Protein AF-A0AA92W5B6-F1 (afdb_monomer_lite)

Radius of gyration: 21.56 Å; chains: 1; bounding box: 35×31×80 Å

Foldseek 3Di:
DVVVVVVVVVVVVVVVPPPPQDKDWDDDDDDDDDDDPPDPDDDDDPDPWDWTWIARPVQRKIFIAGPDFDQDKKFKAFPVRDGPFIDRGGRDMTHDPPPDDGDIDIDD

Secon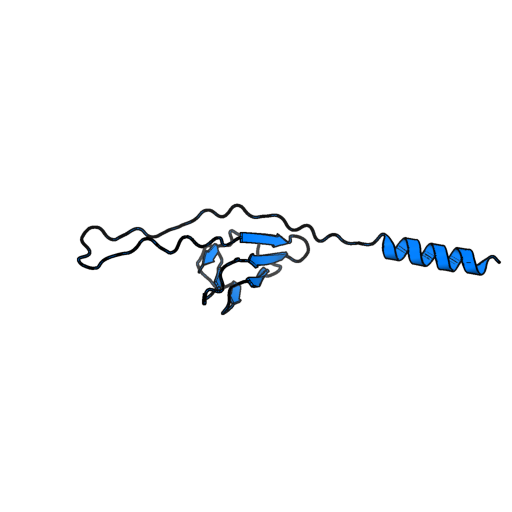dary structure (DSSP, 8-state):
-HHHHHHHHHHHHHHT------EEEP------PPPPTT-SS--PPPP----EEEEETTTTEEEEE-SS-----EEEEETT--EEEEESSSSEEEEPPTT--S-EEEE-

pLDDT: mean 77.62, std 14.35, range [52.31, 95.88]

Structure (mmCIF, N/CA/C/O backbone):
data_AF-A0AA92W5B6-F1
#
_entry.id   AF-A0AA92W5B6-F1
#
loop_
_atom_site.group_PDB
_atom_site.id
_atom_site.type_symbol
_atom_site.label_atom_id
_atom_site.label_alt_id
_atom_site.label_comp_id
_atom_site.label_asym_id
_atom_site.label_entity_id
_atom_site.label_seq_id
_atom_site.pdbx_PDB_ins_code
_atom_site.Cartn_x
_atom_site.Cartn_y
_atom_site.Cartn_z
_atom_site.occupancy
_atom_site.B_iso_or_equiv
_atom_site.auth_seq_id
_atom_site.auth_comp_id
_atom_site.auth_asym_id
_atom_site.auth_atom_id
_atom_site.pdbx_PDB_model_num
ATOM 1 N N . MET A 1 1 ? -8.851 12.970 52.141 1.00 56.16 1 MET A N 1
ATOM 2 C CA . MET A 1 1 ? -8.135 12.825 50.852 1.00 56.16 1 MET A CA 1
ATOM 3 C C . MET A 1 1 ? -9.025 12.214 49.756 1.00 56.16 1 MET A C 1
ATOM 5 O O . MET A 1 1 ? -8.635 11.263 49.102 1.00 56.16 1 MET A O 1
ATOM 9 N N . LYS A 1 2 ? -10.232 12.755 49.510 1.00 55.47 2 LYS A N 1
ATOM 10 C CA . LYS A 1 2 ? -11.188 12.164 48.540 1.00 55.47 2 LYS A CA 1
ATOM 11 C C . LYS A 1 2 ? -10.923 12.579 47.081 1.00 55.47 2 LYS A C 1
ATOM 13 O O . LYS A 1 2 ? -11.276 11.847 46.169 1.00 55.47 2 LYS A O 1
ATOM 18 N N . LYS A 1 3 ? -10.257 13.722 46.864 1.00 56.97 3 LYS A N 1
ATOM 19 C CA . LYS A 1 3 ? -9.928 14.260 45.529 1.00 56.97 3 LYS A CA 1
ATOM 20 C C . LYS A 1 3 ? -8.790 13.500 44.825 1.00 56.97 3 LYS A C 1
ATOM 22 O O . LYS A 1 3 ? -8.761 13.465 43.603 1.00 56.97 3 LYS A O 1
ATOM 27 N N . LEU A 1 4 ? -7.898 12.860 45.591 1.00 60.12 4 LEU A N 1
ATOM 28 C CA . LEU A 1 4 ? -6.769 12.089 45.054 1.00 60.12 4 LEU A CA 1
ATOM 29 C C . LEU A 1 4 ? -7.244 10.807 44.351 1.00 60.12 4 LEU A C 1
ATOM 31 O O . LEU A 1 4 ? -6.770 10.488 43.269 1.00 60.12 4 LEU A O 1
ATOM 35 N N . HIS A 1 5 ? -8.237 10.119 44.924 1.00 60.22 5 HIS A N 1
ATOM 36 C CA . HIS A 1 5 ? -8.812 8.906 44.330 1.00 60.22 5 HIS A CA 1
ATOM 37 C C . HIS A 1 5 ? -9.531 9.178 43.007 1.00 60.22 5 HIS A C 1
ATOM 39 O O . HIS A 1 5 ? -9.477 8.351 42.103 1.00 60.22 5 HIS A O 1
ATOM 45 N N . LEU A 1 6 ? -10.160 10.350 42.875 1.00 61.53 6 LEU A N 1
ATOM 46 C CA . LEU A 1 6 ? -10.819 10.748 41.633 1.00 61.53 6 LEU A CA 1
ATOM 47 C C . LEU A 1 6 ? -9.792 10.980 40.516 1.00 61.53 6 LEU A C 1
ATOM 49 O O . LEU A 1 6 ? -10.003 10.549 39.390 1.00 61.53 6 LEU A O 1
ATOM 53 N N . LEU A 1 7 ? -8.652 11.593 40.849 1.00 61.28 7 LEU A N 1
ATOM 54 C CA . LEU A 1 7 ? -7.571 11.845 39.898 1.00 61.28 7 LEU A CA 1
ATOM 55 C C . LEU A 1 7 ? -6.938 10.532 39.407 1.00 61.28 7 LEU A C 1
ATOM 57 O O . LEU A 1 7 ? -6.761 10.346 38.209 1.00 61.28 7 LEU A O 1
ATOM 61 N N . VAL A 1 8 ? -6.669 9.594 40.323 1.00 65.94 8 VAL A N 1
ATOM 62 C CA . VAL A 1 8 ? -6.134 8.262 39.984 1.00 65.94 8 VAL A CA 1
ATOM 63 C C . VAL A 1 8 ? -7.121 7.468 39.120 1.00 65.94 8 VAL A C 1
ATOM 65 O O . VAL A 1 8 ? -6.706 6.846 38.147 1.00 65.94 8 VAL A O 1
ATOM 68 N N . GLY A 1 9 ? -8.425 7.542 39.410 1.00 64.25 9 GLY A N 1
ATOM 69 C CA . GLY A 1 9 ? -9.456 6.900 38.589 1.00 64.25 9 GLY A CA 1
ATOM 70 C C . GLY A 1 9 ? -9.498 7.420 37.147 1.00 64.25 9 GLY A C 1
ATOM 71 O O . GLY A 1 9 ? -9.624 6.627 36.220 1.00 64.25 9 GLY A O 1
ATOM 72 N N . VAL A 1 10 ? -9.323 8.729 36.941 1.00 63.44 10 VAL A N 1
ATOM 73 C CA . VAL A 1 10 ? -9.298 9.344 35.599 1.00 63.44 10 VAL A CA 1
ATOM 74 C C . VAL A 1 10 ? -8.084 8.879 34.786 1.00 63.44 10 VAL A C 1
ATOM 76 O O . VAL A 1 10 ? -8.229 8.561 33.608 1.00 63.44 10 VAL A O 1
ATOM 79 N N . PHE A 1 11 ? -6.903 8.771 35.406 1.00 60.69 11 PHE A N 1
ATOM 80 C CA . PHE A 1 11 ? -5.702 8.278 34.719 1.00 60.69 11 PHE A CA 1
ATOM 81 C C . PHE A 1 11 ? -5.805 6.800 34.317 1.00 60.69 11 PHE A C 1
ATOM 83 O O . PHE A 1 11 ? -5.352 6.438 33.233 1.00 60.69 11 PHE A O 1
ATOM 90 N N . ILE A 1 12 ? -6.442 5.963 35.144 1.00 61.62 12 ILE A N 1
ATOM 91 C CA . ILE A 1 12 ? -6.687 4.550 34.813 1.00 61.62 12 ILE A CA 1
ATOM 92 C C . ILE A 1 12 ? -7.653 4.435 33.624 1.00 61.62 12 ILE A C 1
ATOM 94 O O . ILE A 1 12 ? -7.412 3.650 32.714 1.00 61.62 12 ILE A O 1
ATOM 98 N N . PHE A 1 13 ? -8.705 5.260 33.577 1.00 59.88 13 PHE A N 1
ATOM 99 C CA . PHE A 1 13 ? -9.676 5.239 32.478 1.00 59.88 13 PHE A CA 1
ATOM 100 C C . PHE A 1 13 ? -9.082 5.651 31.125 1.00 59.88 13 PHE A C 1
ATOM 102 O O . PHE A 1 13 ? -9.395 5.031 30.114 1.00 59.88 13 PHE A O 1
ATOM 109 N N . ILE A 1 14 ? -8.212 6.665 31.092 1.00 61.88 14 ILE A N 1
ATOM 110 C CA . ILE A 1 14 ? -7.572 7.118 29.845 1.00 61.88 14 ILE A CA 1
ATOM 111 C C . ILE A 1 14 ? -6.516 6.105 29.374 1.00 61.88 14 ILE A C 1
ATOM 113 O O . ILE A 1 14 ? -6.408 5.848 28.178 1.00 61.88 14 ILE A O 1
ATOM 117 N N . GLY A 1 15 ? -5.778 5.482 30.300 1.00 57.38 15 GLY A N 1
ATOM 118 C CA . GLY A 1 15 ? -4.769 4.468 29.976 1.00 57.38 15 GLY A CA 1
ATOM 119 C C . GLY A 1 15 ? -5.340 3.154 29.431 1.00 57.38 15 GLY A C 1
ATOM 120 O O . GLY A 1 15 ? -4.635 2.443 28.726 1.00 57.38 15 GLY A O 1
ATOM 121 N N . CYS A 1 16 ? -6.608 2.835 29.715 1.00 57.28 16 CYS A N 1
ATOM 122 C CA . CYS A 1 16 ? -7.276 1.637 29.195 1.00 57.28 16 CYS A CA 1
ATOM 123 C C . CYS A 1 16 ? -7.887 1.814 27.794 1.00 57.28 16 CYS A C 1
ATOM 125 O O . CYS A 1 16 ? -8.278 0.823 27.186 1.00 57.28 16 CYS A O 1
ATOM 127 N N . LEU A 1 17 ? -7.953 3.038 27.258 1.00 55.78 17 LEU A N 1
ATOM 128 C CA . LEU A 1 17 ? -8.425 3.319 25.894 1.00 55.78 17 LEU A CA 1
ATOM 129 C C . LEU A 1 17 ? -7.295 3.196 24.860 1.00 55.78 17 LEU A C 1
ATOM 131 O O . LEU A 1 17 ? -7.212 3.989 23.923 1.00 55.78 17 LEU A O 1
ATOM 135 N N . GLN A 1 18 ? -6.401 2.219 25.022 1.00 52.31 18 GLN A N 1
ATOM 136 C CA . GLN A 1 18 ? -5.483 1.870 23.943 1.00 52.31 18 GLN A CA 1
ATOM 137 C C . GLN A 1 18 ? -6.298 1.176 22.849 1.00 52.31 18 GLN A C 1
ATOM 139 O O . GLN A 1 18 ? -6.502 -0.033 22.886 1.00 52.31 18 GLN A O 1
ATOM 144 N N . VAL A 1 19 ? -6.802 1.972 21.902 1.00 54.84 19 VAL A N 1
ATOM 145 C CA . VAL A 1 19 ? -7.289 1.498 20.605 1.00 54.84 19 VAL A CA 1
ATOM 146 C C . VAL A 1 19 ? -6.084 0.871 19.919 1.00 54.84 19 VAL A C 1
ATOM 148 O O . VAL A 1 19 ? -5.195 1.560 19.420 1.00 54.84 19 VAL A O 1
ATOM 151 N N . HIS A 1 20 ? -5.979 -0.446 20.030 1.00 56.81 20 HIS A N 1
ATOM 152 C CA . HIS A 1 20 ? -5.009 -1.209 19.274 1.00 56.81 20 HIS A CA 1
ATOM 153 C C . HIS A 1 20 ? -5.584 -1.316 17.864 1.00 56.81 20 HIS A C 1
ATOM 155 O O . HIS A 1 20 ? -6.425 -2.176 17.627 1.00 56.81 20 HIS A O 1
ATOM 161 N N . ALA A 1 21 ? -5.191 -0.396 16.979 1.00 61.38 21 ALA A N 1
ATOM 162 C CA . ALA A 1 21 ? -5.587 -0.438 15.577 1.00 61.38 21 ALA A CA 1
ATOM 163 C C . ALA A 1 21 ? -5.125 -1.782 14.997 1.00 61.38 21 ALA A C 1
ATOM 165 O O . ALA A 1 21 ? -3.923 -2.061 14.910 1.00 61.38 21 ALA A O 1
ATOM 166 N N . GLU A 1 22 ? -6.084 -2.666 14.730 1.00 70.00 22 GLU A N 1
ATOM 167 C CA . GLU A 1 22 ? -5.810 -4.035 14.320 1.00 70.00 22 GLU A CA 1
ATOM 168 C C . GLU A 1 22 ? -5.290 -4.034 12.879 1.00 70.00 22 GLU A C 1
ATOM 170 O O . GLU A 1 22 ? -6.032 -3.815 11.921 1.00 70.00 22 GLU A O 1
ATOM 175 N N . LYS A 1 23 ? -3.989 -4.291 12.721 1.00 74.12 23 LYS A N 1
ATOM 176 C CA . LYS A 1 23 ? -3.354 -4.446 11.412 1.00 74.12 23 LYS A CA 1
ATOM 177 C C . LYS A 1 23 ? -3.279 -5.915 11.045 1.00 74.12 23 LYS A C 1
ATOM 179 O O . LYS A 1 23 ? -2.579 -6.699 11.687 1.00 74.12 23 LYS A O 1
ATOM 184 N N . ASN A 1 24 ? -3.951 -6.273 9.962 1.00 79.88 24 ASN A N 1
ATOM 185 C CA . ASN A 1 24 ? -3.976 -7.631 9.449 1.00 79.88 24 ASN A CA 1
ATOM 186 C C . ASN A 1 24 ? -3.018 -7.767 8.265 1.00 79.88 24 ASN A C 1
ATOM 188 O O . ASN A 1 24 ? -3.108 -7.026 7.284 1.00 79.88 24 ASN A O 1
ATOM 192 N N . ARG A 1 25 ? -2.088 -8.730 8.334 1.00 80.94 25 ARG A N 1
ATOM 193 C CA . ARG A 1 25 ? -1.214 -9.041 7.195 1.00 80.94 25 ARG A CA 1
ATOM 194 C C . ARG A 1 25 ? -2.061 -9.606 6.061 1.00 80.94 25 ARG A C 1
ATOM 196 O O . ARG A 1 25 ? -2.765 -10.598 6.244 1.00 80.94 25 ARG A O 1
ATOM 203 N N . VAL A 1 26 ? -1.956 -9.008 4.881 1.00 79.50 26 VAL A N 1
ATOM 204 C CA . VAL A 1 26 ? -2.728 -9.428 3.711 1.00 79.50 26 VAL A CA 1
ATOM 205 C C . VAL A 1 26 ? -1.919 -10.436 2.905 1.00 79.50 26 VAL A C 1
ATOM 207 O O . VAL A 1 26 ? -0.785 -10.178 2.501 1.00 79.50 26 VAL A O 1
ATOM 210 N N . ALA A 1 27 ? -2.511 -11.602 2.640 1.00 74.38 27 ALA A N 1
ATOM 211 C CA . ALA A 1 27 ? -1.957 -12.536 1.670 1.00 74.38 27 ALA A CA 1
ATOM 212 C C . ALA A 1 27 ? -2.138 -11.951 0.262 1.00 74.38 27 ALA A C 1
ATOM 214 O O . ALA A 1 27 ? -3.256 -11.863 -0.240 1.00 74.38 27 ALA A O 1
ATOM 215 N N . MET A 1 28 ? -1.040 -11.537 -0.370 1.00 72.56 28 MET A N 1
ATOM 216 C CA . MET A 1 28 ? -1.068 -11.022 -1.737 1.00 72.56 28 MET A CA 1
ATOM 217 C C . MET A 1 28 ? -0.872 -12.145 -2.752 1.00 72.56 28 MET A C 1
ATOM 219 O O . MET A 1 28 ? 0.134 -12.858 -2.722 1.00 72.56 28 MET A O 1
ATOM 223 N N . GLU A 1 29 ? -1.801 -12.263 -3.698 1.00 73.19 29 GLU A N 1
ATOM 224 C CA . GLU A 1 29 ? -1.573 -13.062 -4.897 1.00 73.19 29 GLU A CA 1
ATOM 225 C C . GLU A 1 29 ? -0.672 -12.283 -5.858 1.00 73.19 29 GLU A C 1
ATOM 227 O O . GLU A 1 29 ? -0.968 -11.155 -6.260 1.00 73.19 29 GLU A O 1
ATOM 232 N N . LYS A 1 30 ? 0.459 -12.883 -6.226 1.00 71.56 30 LYS A N 1
ATOM 233 C CA . LYS A 1 30 ? 1.435 -12.235 -7.095 1.00 71.56 30 LYS A CA 1
ATOM 234 C C . LYS A 1 30 ? 1.110 -12.507 -8.560 1.00 71.56 30 LYS A C 1
ATOM 236 O O . LYS A 1 30 ? 1.388 -13.591 -9.067 1.00 71.56 30 LYS A O 1
ATOM 241 N N . TRP A 1 31 ? 0.627 -11.488 -9.261 1.00 64.56 31 TRP A N 1
ATOM 242 C CA . TRP A 1 31 ? 0.413 -11.541 -10.705 1.00 64.56 31 TRP A CA 1
ATOM 243 C C . TRP A 1 31 ? 1.660 -11.047 -11.445 1.00 64.56 31 TRP A C 1
ATOM 245 O O . TRP A 1 31 ? 2.101 -9.915 -11.262 1.00 64.56 31 TRP A O 1
ATOM 255 N N . GLN A 1 32 ? 2.257 -11.907 -12.274 1.00 66.12 32 GLN A N 1
ATOM 256 C CA . GLN A 1 32 ? 3.419 -11.571 -13.099 1.00 66.12 32 GLN A CA 1
ATOM 257 C C . GLN A 1 32 ? 3.104 -11.844 -14.568 1.00 66.12 32 GLN A C 1
ATOM 259 O O . GLN A 1 32 ? 2.648 -12.930 -14.913 1.00 66.12 32 GLN A O 1
ATOM 264 N N . THR A 1 33 ? 3.398 -10.886 -15.448 1.00 60.94 33 THR A N 1
ATOM 265 C CA . THR A 1 33 ? 3.443 -11.168 -16.889 1.00 60.94 33 THR A CA 1
ATOM 266 C C . THR A 1 33 ? 4.774 -11.860 -17.186 1.00 60.94 33 THR A C 1
ATOM 268 O O . THR A 1 33 ? 5.835 -11.310 -16.898 1.00 60.94 33 THR A O 1
ATOM 271 N N . GLY A 1 34 ? 4.716 -13.103 -17.671 1.00 57.31 34 GLY A N 1
ATOM 272 C CA . GLY A 1 34 ? 5.896 -13.925 -17.945 1.00 57.31 34 GLY A CA 1
ATOM 273 C C . GLY A 1 34 ? 6.700 -13.469 -19.168 1.00 57.31 34 GLY A C 1
ATOM 274 O O . GLY A 1 34 ? 6.240 -12.663 -19.975 1.00 57.31 34 GLY A O 1
ATOM 275 N N . ASN A 1 35 ? 7.909 -14.022 -19.309 1.00 57.62 35 ASN A N 1
ATOM 276 C CA . ASN A 1 35 ? 8.786 -13.798 -20.459 1.00 57.62 35 ASN A CA 1
ATOM 277 C C . ASN A 1 35 ? 8.071 -14.148 -21.773 1.00 57.62 35 ASN A C 1
ATOM 279 O O . ASN A 1 35 ? 7.534 -15.246 -21.924 1.00 57.62 35 ASN A O 1
ATOM 283 N N . VAL A 1 36 ? 8.109 -13.230 -22.739 1.00 59.72 36 VAL A N 1
ATOM 284 C CA . VAL A 1 36 ? 7.583 -13.462 -24.088 1.00 59.72 36 VAL A CA 1
ATOM 285 C C . VAL A 1 36 ? 8.443 -14.527 -24.774 1.00 59.72 36 VAL A C 1
ATOM 287 O O . VAL A 1 36 ? 9.642 -14.327 -24.990 1.00 59.72 36 VAL A O 1
ATOM 290 N N . VAL A 1 37 ? 7.841 -15.673 -25.105 1.00 55.44 37 VAL A N 1
ATOM 291 C CA . VAL A 1 37 ? 8.495 -16.745 -25.871 1.00 55.44 37 VAL A CA 1
ATOM 292 C C . VAL A 1 37 ? 8.949 -16.171 -27.217 1.00 55.44 37 VAL A C 1
ATOM 294 O O . VAL A 1 37 ? 8.129 -15.680 -27.986 1.00 55.44 37 VAL A O 1
ATOM 297 N N . GLY A 1 38 ? 10.258 -16.211 -27.488 1.00 62.00 38 GLY A N 1
ATOM 298 C CA . GLY A 1 38 ? 10.860 -15.697 -28.727 1.00 62.00 38 GLY A CA 1
ATOM 299 C C . GLY A 1 38 ? 11.581 -14.348 -28.611 1.00 62.00 38 GLY A C 1
ATOM 300 O O . GLY A 1 38 ? 12.108 -13.865 -29.609 1.00 62.00 38 GLY A O 1
ATOM 301 N N . SER A 1 39 ? 11.654 -13.743 -27.420 1.00 63.22 39 SER A N 1
ATOM 302 C CA . SER A 1 39 ? 12.470 -12.540 -27.204 1.00 63.22 39 SER A CA 1
ATOM 303 C C . SER A 1 39 ? 13.967 -12.857 -27.337 1.00 63.22 39 SER A C 1
ATOM 305 O O . SER A 1 39 ? 14.505 -13.673 -26.591 1.00 63.22 39 SER A O 1
ATOM 307 N N . THR A 1 40 ? 14.666 -12.172 -28.248 1.00 70.81 40 THR A N 1
ATOM 308 C CA . THR A 1 40 ? 16.142 -12.169 -28.339 1.00 70.81 40 THR A CA 1
ATOM 309 C C . THR A 1 40 ? 16.801 -11.387 -27.200 1.00 70.81 40 THR A C 1
ATOM 311 O O . THR A 1 40 ? 18.024 -11.371 -27.067 1.00 70.81 40 THR A O 1
ATOM 314 N N . THR A 1 41 ? 15.996 -10.707 -26.387 1.00 66.62 41 THR A N 1
ATOM 315 C CA . THR A 1 41 ? 16.434 -9.880 -25.268 1.00 66.62 41 THR A CA 1
ATOM 316 C C . THR A 1 41 ? 16.419 -10.712 -23.993 1.00 66.62 41 THR A C 1
ATOM 318 O O . THR A 1 41 ? 15.425 -11.375 -23.695 1.00 66.62 41 THR A O 1
ATOM 321 N N . VAL A 1 42 ? 17.508 -10.660 -23.221 1.00 63.84 42 VAL A N 1
ATOM 322 C CA . VAL A 1 42 ? 17.610 -11.328 -21.916 1.00 63.84 42 VAL A CA 1
ATOM 323 C C . VAL A 1 42 ? 16.569 -10.740 -20.964 1.00 63.84 42 VAL A C 1
ATOM 325 O O . VAL A 1 42 ? 16.766 -9.671 -20.390 1.00 63.84 42 VAL A O 1
ATOM 328 N N . CYS A 1 43 ? 15.464 -11.452 -20.769 1.00 61.09 43 CYS A N 1
ATOM 329 C CA . CYS A 1 43 ? 14.481 -11.122 -19.749 1.00 61.09 43 CYS A CA 1
ATOM 330 C C . CYS A 1 43 ? 14.909 -11.776 -18.428 1.00 61.09 43 CYS A C 1
ATOM 332 O O . CYS A 1 43 ? 14.790 -12.991 -18.252 1.00 61.09 43 CYS A O 1
ATOM 334 N N . ARG A 1 44 ? 15.457 -10.979 -17.502 1.00 60.00 44 ARG A N 1
ATOM 335 C CA . ARG A 1 44 ? 15.748 -11.455 -16.144 1.00 60.00 44 ARG A CA 1
ATOM 336 C C . ARG A 1 44 ? 14.443 -11.605 -15.375 1.00 60.00 44 ARG A C 1
ATOM 338 O O . ARG A 1 44 ? 13.554 -10.766 -15.498 1.00 60.00 44 ARG A O 1
ATOM 345 N N . SER A 1 45 ? 14.354 -12.649 -14.556 1.00 62.00 45 SER A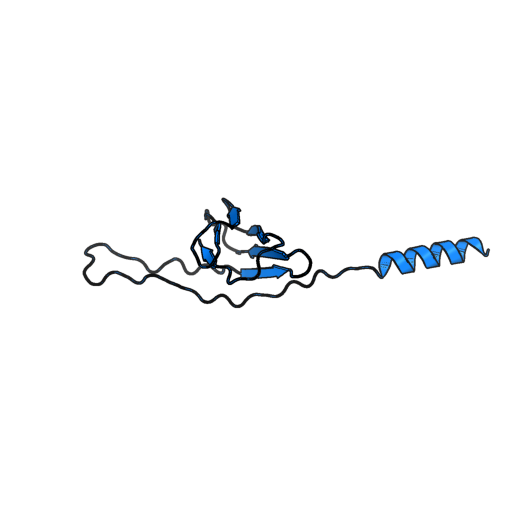 N 1
ATOM 346 C CA . SER A 1 45 ? 13.251 -12.783 -13.609 1.00 62.00 45 SER A CA 1
ATOM 347 C C . SER A 1 45 ? 13.160 -11.523 -12.738 1.00 62.00 45 SER A C 1
ATOM 349 O O . SER A 1 45 ? 14.206 -11.032 -12.298 1.00 62.00 45 SER A O 1
ATOM 351 N N . PRO A 1 46 ? 11.948 -11.002 -12.473 1.00 60.50 46 PRO A N 1
ATOM 352 C CA . PRO A 1 46 ? 11.769 -9.831 -11.624 1.00 60.50 46 PRO A CA 1
ATOM 353 C C . PRO A 1 46 ? 12.442 -10.021 -10.265 1.00 60.50 46 PRO A C 1
ATOM 355 O O . PRO A 1 46 ? 12.420 -11.127 -9.711 1.00 60.50 46 PRO A O 1
ATOM 358 N N . MET A 1 47 ? 13.008 -8.941 -9.723 1.00 63.25 47 MET A N 1
ATOM 359 C CA . MET A 1 47 ? 13.665 -8.964 -8.418 1.00 63.25 47 MET A CA 1
ATOM 360 C C . MET A 1 47 ? 12.691 -9.495 -7.357 1.00 63.25 47 MET A C 1
ATOM 362 O O . MET A 1 47 ? 11.522 -9.100 -7.296 1.00 63.25 47 MET A O 1
ATOM 366 N N . ARG A 1 48 ? 13.146 -10.466 -6.561 1.00 63.84 48 ARG A N 1
ATOM 367 C CA . ARG A 1 48 ? 12.320 -11.142 -5.555 1.00 63.84 48 ARG A CA 1
ATOM 368 C C . ARG A 1 48 ? 12.395 -10.354 -4.245 1.00 63.84 48 ARG A C 1
ATOM 370 O O . ARG A 1 48 ? 12.996 -10.815 -3.287 1.00 63.84 48 ARG A O 1
ATOM 377 N N . ASN A 1 49 ? 11.826 -9.152 -4.243 1.00 66.62 49 ASN A N 1
ATOM 378 C CA . ASN A 1 49 ? 11.784 -8.315 -3.045 1.00 66.62 49 ASN A CA 1
ATOM 379 C C . ASN A 1 49 ? 10.658 -8.778 -2.122 1.00 66.62 49 ASN A C 1
ATOM 381 O O . ASN A 1 49 ? 9.542 -9.033 -2.586 1.00 66.62 49 ASN A O 1
ATOM 385 N N . SER A 1 50 ? 10.956 -8.875 -0.830 1.00 76.06 50 SER A N 1
ATOM 386 C CA . SER A 1 50 ? 9.970 -8.967 0.244 1.00 76.06 50 SER A CA 1
ATOM 387 C C . SER A 1 50 ? 9.231 -7.639 0.329 1.00 76.06 50 SER A C 1
ATOM 389 O O . SER A 1 50 ? 9.794 -6.634 0.754 1.00 76.06 50 SER A O 1
ATOM 391 N N . ILE A 1 51 ? 7.983 -7.628 -0.126 1.00 83.69 51 ILE A N 1
ATOM 392 C CA . ILE A 1 51 ? 7.059 -6.522 0.102 1.00 83.69 51 ILE A CA 1
ATOM 393 C C . ILE A 1 51 ? 5.945 -7.091 0.963 1.00 83.69 51 ILE A C 1
ATOM 395 O O . ILE A 1 51 ? 5.206 -7.974 0.521 1.00 83.69 51 ILE A O 1
ATOM 399 N N . ASP A 1 52 ? 5.878 -6.620 2.198 1.00 88.25 52 ASP A N 1
ATOM 400 C CA . ASP A 1 52 ? 4.811 -6.931 3.129 1.00 88.25 52 ASP A CA 1
ATOM 401 C C . ASP A 1 52 ? 3.729 -5.866 3.024 1.00 88.25 52 ASP A C 1
ATOM 403 O O . ASP A 1 52 ? 4.008 -4.677 2.865 1.00 88.25 52 ASP A O 1
ATOM 407 N N . VAL A 1 53 ? 2.481 -6.316 3.094 1.00 89.38 53 VAL A N 1
ATOM 408 C CA . VAL A 1 53 ? 1.316 -5.446 2.999 1.00 89.38 53 VAL A CA 1
ATOM 409 C C . VAL A 1 53 ? 0.373 -5.759 4.145 1.00 89.38 53 VAL A C 1
ATOM 411 O O . VAL A 1 53 ? 0.010 -6.918 4.374 1.00 89.38 53 VAL A O 1
ATOM 414 N N . TYR A 1 54 ? -0.012 -4.713 4.864 1.00 91.94 54 TYR A N 1
ATOM 415 C CA . TYR A 1 54 ? -0.912 -4.775 6.004 1.00 91.94 54 TYR A CA 1
ATOM 416 C C . TYR A 1 54 ? -2.127 -3.908 5.722 1.00 91.94 54 TYR A C 1
ATOM 418 O O . TYR A 1 54 ? -1.995 -2.791 5.228 1.00 91.94 54 TYR A O 1
ATOM 426 N N . TYR A 1 55 ? -3.306 -4.429 6.036 1.00 91.00 55 TYR A N 1
ATOM 427 C CA . TYR A 1 55 ? -4.552 -3.684 5.970 1.00 91.00 55 TYR A CA 1
ATOM 428 C C . TYR A 1 55 ? -5.014 -3.349 7.386 1.00 91.00 55 TYR A C 1
ATOM 430 O O . TYR A 1 55 ? -5.116 -4.235 8.239 1.00 91.00 55 TYR A O 1
ATOM 438 N N . ASP A 1 56 ? -5.261 -2.065 7.613 1.00 90.69 56 ASP A N 1
ATOM 439 C CA . ASP A 1 56 ? -5.892 -1.517 8.806 1.00 90.69 56 ASP A CA 1
ATOM 440 C C . ASP A 1 56 ? -7.359 -1.238 8.471 1.00 90.69 56 ASP A C 1
ATOM 442 O O . ASP A 1 56 ? -7.656 -0.361 7.655 1.00 90.69 56 ASP A O 1
ATOM 446 N N . ASP A 1 57 ? -8.272 -2.019 9.049 1.00 87.06 57 ASP A N 1
ATOM 447 C CA . ASP A 1 57 ? -9.702 -1.906 8.747 1.00 87.06 57 ASP A CA 1
ATOM 448 C C . ASP A 1 57 ? -10.343 -0.668 9.386 1.00 87.06 57 ASP A C 1
ATOM 450 O O . ASP A 1 57 ? -11.231 -0.053 8.794 1.00 87.06 57 ASP A O 1
ATOM 454 N N . GLU A 1 58 ? -9.854 -0.251 10.557 1.00 88.38 58 GLU A N 1
ATOM 455 C CA . GLU A 1 58 ? -10.389 0.903 11.281 1.00 88.38 58 GLU A CA 1
ATOM 456 C C . GLU A 1 58 ? -10.070 2.207 10.547 1.00 88.38 58 GLU A C 1
ATOM 458 O O . GLU A 1 58 ? -10.942 3.063 10.362 1.00 88.38 58 GLU A O 1
ATOM 463 N N . LEU A 1 59 ? -8.820 2.346 10.099 1.00 90.50 59 LEU A N 1
ATOM 464 C CA . LEU A 1 59 ? -8.348 3.511 9.353 1.00 90.50 59 LEU A CA 1
ATOM 465 C C . LEU A 1 59 ? -8.597 3.388 7.849 1.00 90.50 59 LEU A C 1
ATOM 467 O O . LEU A 1 59 ? -8.527 4.387 7.134 1.00 90.50 59 LEU A O 1
ATOM 471 N N . ARG A 1 60 ? -8.919 2.182 7.366 1.00 90.94 60 ARG A N 1
ATOM 472 C CA . ARG A 1 60 ? -9.034 1.833 5.943 1.00 90.94 60 ARG A CA 1
ATOM 473 C C . ARG A 1 60 ? -7.771 2.166 5.162 1.00 90.94 60 ARG A C 1
ATOM 475 O O . ARG A 1 60 ? -7.819 2.738 4.070 1.00 90.94 60 ARG A O 1
ATOM 482 N N . GLN A 1 61 ? -6.644 1.789 5.739 1.00 93.94 61 GLN A N 1
ATOM 483 C CA . GLN A 1 61 ? -5.322 2.084 5.218 1.00 93.94 61 GLN A CA 1
ATOM 484 C C . GLN A 1 61 ? -4.602 0.810 4.818 1.00 93.94 61 GLN A C 1
ATOM 486 O O . GLN A 1 61 ? -4.775 -0.248 5.424 1.00 93.94 61 GLN A O 1
ATOM 491 N N . ILE A 1 62 ? -3.775 0.924 3.787 1.00 92.94 62 ILE A N 1
ATOM 492 C CA . ILE A 1 62 ? -2.849 -0.123 3.387 1.00 92.94 62 ILE A CA 1
ATOM 493 C C . ILE A 1 62 ? -1.437 0.372 3.662 1.00 92.94 62 ILE A C 1
ATOM 495 O O . ILE A 1 62 ? -0.960 1.313 3.031 1.00 92.94 62 ILE A O 1
ATOM 499 N N . GLU A 1 63 ? -0.762 -0.288 4.592 1.00 94.25 63 GLU A N 1
ATOM 500 C CA . GLU A 1 63 ? 0.658 -0.094 4.849 1.00 94.25 63 GLU A CA 1
ATOM 501 C C . GLU A 1 63 ? 1.463 -1.054 3.974 1.00 94.25 63 GLU A C 1
ATOM 503 O O . GLU A 1 63 ? 1.230 -2.264 3.978 1.00 94.25 63 GLU A O 1
ATOM 508 N N . ILE A 1 64 ? 2.414 -0.505 3.222 1.00 92.19 64 ILE A N 1
ATOM 509 C CA . ILE A 1 64 ? 3.337 -1.258 2.376 1.00 92.19 64 ILE A CA 1
ATOM 510 C C . ILE A 1 64 ? 4.743 -1.089 2.933 1.00 92.19 64 ILE A C 1
ATOM 512 O O . ILE A 1 64 ? 5.265 0.026 2.961 1.00 92.19 64 ILE A O 1
ATOM 516 N N . SER A 1 65 ? 5.379 -2.198 3.303 1.00 90.31 65 SER A N 1
ATOM 517 C CA . SER A 1 65 ? 6.713 -2.216 3.901 1.00 90.31 65 SER A CA 1
ATOM 518 C C . SER A 1 65 ? 7.659 -3.152 3.150 1.00 90.31 65 SER A C 1
ATOM 520 O O . SER A 1 65 ? 7.268 -4.213 2.669 1.00 90.31 65 SER A O 1
ATOM 522 N N . SER A 1 66 ? 8.928 -2.775 3.061 1.00 86.50 66 SER A N 1
ATOM 523 C CA . SER A 1 66 ? 10.017 -3.600 2.551 1.00 86.50 66 SER A CA 1
ATOM 524 C C . SER A 1 66 ? 11.307 -3.273 3.292 1.00 86.50 66 SER A C 1
ATOM 526 O O . SER A 1 66 ? 11.605 -2.117 3.601 1.00 86.50 66 SER A O 1
ATOM 528 N N . ASP A 1 67 ? 12.088 -4.312 3.551 1.00 82.12 67 ASP A N 1
ATOM 529 C CA . ASP A 1 67 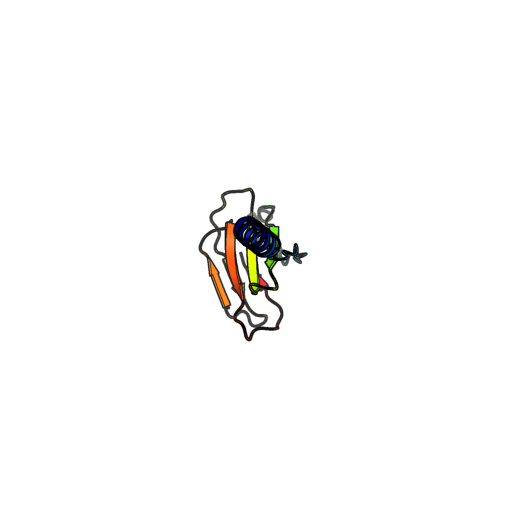? 13.424 -4.241 4.136 1.00 82.12 67 ASP A CA 1
ATOM 530 C C . ASP A 1 67 ? 14.477 -3.708 3.153 1.00 82.12 67 ASP A C 1
ATOM 532 O O . ASP A 1 67 ? 15.570 -3.311 3.559 1.00 82.12 67 ASP A O 1
ATOM 536 N N . VAL A 1 68 ? 14.147 -3.653 1.860 1.00 75.12 68 VAL A N 1
ATOM 537 C CA . VAL A 1 68 ? 15.039 -3.159 0.814 1.00 75.12 68 VAL A CA 1
ATOM 538 C C . VAL A 1 68 ? 14.653 -1.731 0.428 1.00 75.12 68 VAL A C 1
ATOM 540 O O . VAL A 1 68 ? 13.524 -1.457 0.024 1.00 75.12 68 VAL A O 1
ATOM 543 N N . GLY A 1 69 ? 15.622 -0.815 0.499 1.00 69.69 69 GLY A N 1
ATOM 544 C CA . GLY A 1 69 ? 15.488 0.558 0.006 1.00 69.69 69 GLY A CA 1
ATOM 545 C C . GLY A 1 69 ? 15.480 0.603 -1.521 1.00 69.69 69 GLY A C 1
ATOM 546 O O . GLY A 1 69 ? 16.501 0.900 -2.136 1.00 69.69 69 GLY A O 1
ATOM 547 N N . VAL A 1 70 ? 14.345 0.255 -2.128 1.00 72.75 70 VAL A N 1
ATOM 548 C CA . VAL A 1 70 ? 14.143 0.270 -3.582 1.00 72.75 70 VAL A CA 1
ATOM 549 C C . VAL A 1 70 ? 13.338 1.503 -3.974 1.00 72.75 70 VAL A C 1
ATOM 551 O O . VAL A 1 70 ? 12.312 1.802 -3.364 1.00 72.75 70 VAL A O 1
ATOM 554 N N . GLU A 1 71 ? 13.777 2.194 -5.024 1.00 81.19 71 GLU A N 1
ATOM 555 C CA . GLU A 1 71 ? 12.964 3.210 -5.693 1.00 81.19 71 GLU A CA 1
ATOM 556 C C . GLU A 1 71 ? 11.860 2.511 -6.496 1.00 81.19 71 GLU A C 1
ATOM 558 O O . GLU A 1 71 ? 12.128 1.809 -7.472 1.00 81.19 71 GLU A O 1
ATOM 563 N N . VAL A 1 72 ? 10.614 2.665 -6.054 1.00 83.06 72 VAL A N 1
ATOM 564 C CA . VAL A 1 72 ? 9.424 2.093 -6.695 1.00 83.06 72 VAL A CA 1
ATOM 565 C C . VAL A 1 72 ? 8.330 3.145 -6.767 1.00 83.06 72 VAL A C 1
ATOM 567 O O . VAL A 1 72 ? 8.307 4.078 -5.966 1.00 83.06 72 VAL A O 1
ATOM 570 N N . GLN A 1 73 ? 7.389 2.956 -7.686 1.00 90.00 73 GLN A N 1
ATOM 571 C CA . GLN A 1 73 ? 6.162 3.735 -7.718 1.00 90.00 73 GLN A CA 1
ATOM 572 C C . GLN A 1 73 ? 4.987 2.813 -7.418 1.00 90.00 73 GLN A C 1
ATOM 574 O O . GLN A 1 73 ? 4.774 1.822 -8.107 1.00 90.00 73 GLN A O 1
ATOM 579 N N . LEU A 1 74 ? 4.242 3.133 -6.368 1.00 92.12 74 LEU A N 1
ATOM 580 C CA . LEU A 1 74 ? 3.120 2.335 -5.901 1.00 92.12 74 LEU A CA 1
ATOM 581 C C . LEU A 1 74 ? 1.822 2.981 -6.357 1.00 92.12 74 LEU A C 1
ATOM 583 O O . LEU A 1 74 ? 1.613 4.176 -6.158 1.00 92.12 74 LEU A O 1
ATOM 587 N N . PHE A 1 75 ? 0.936 2.176 -6.930 1.00 95.00 75 PHE A N 1
ATOM 588 C CA . PHE A 1 75 ? -0.411 2.589 -7.291 1.00 95.00 75 PHE A CA 1
ATOM 589 C C . PHE A 1 75 ? -1.418 1.658 -6.638 1.00 95.00 75 PHE A C 1
ATOM 591 O O . PHE A 1 75 ? -1.374 0.438 -6.822 1.00 95.00 75 PHE A O 1
ATOM 598 N N . LEU A 1 76 ? -2.356 2.252 -5.912 1.00 94.75 76 LEU A N 1
ATOM 599 C CA . LEU A 1 76 ? -3.536 1.574 -5.422 1.00 94.75 76 LEU A CA 1
ATOM 600 C C . LEU A 1 76 ? -4.624 1.691 -6.482 1.00 94.75 76 LEU A C 1
ATOM 602 O O . LEU A 1 76 ? -5.072 2.792 -6.784 1.00 94.75 76 LEU A O 1
ATOM 606 N N . CYS A 1 77 ? -5.051 0.579 -7.065 1.00 94.69 77 CYS A N 1
ATOM 607 C CA . CYS A 1 77 ? -6.017 0.572 -8.157 1.00 94.69 77 CYS A CA 1
ATOM 608 C C . CYS A 1 77 ? -7.287 -0.194 -7.788 1.00 94.69 77 CYS A C 1
ATOM 610 O O . CYS A 1 77 ? -7.255 -1.168 -7.036 1.00 94.69 77 CYS A O 1
ATOM 612 N N . ASN A 1 78 ? -8.411 0.202 -8.381 1.00 93.25 78 ASN A N 1
ATOM 613 C CA . ASN A 1 78 ? -9.595 -0.652 -8.418 1.00 93.25 78 ASN A CA 1
ATOM 614 C C . ASN A 1 78 ? -9.464 -1.746 -9.496 1.00 93.25 78 ASN A C 1
ATOM 616 O O . ASN A 1 78 ? -8.532 -1.741 -10.302 1.00 93.25 78 ASN A O 1
ATOM 620 N N . ILE A 1 79 ? -10.442 -2.656 -9.563 1.00 92.62 79 ILE A N 1
ATOM 621 C CA . ILE A 1 79 ? -10.467 -3.743 -10.560 1.00 92.62 79 ILE A CA 1
ATOM 622 C C . ILE A 1 79 ? -10.497 -3.255 -12.021 1.00 92.62 79 ILE A C 1
ATOM 624 O O . ILE A 1 79 ? -10.041 -3.958 -12.917 1.00 92.62 79 ILE A O 1
ATOM 628 N N . ASN A 1 80 ? -10.991 -2.038 -12.265 1.00 92.56 80 ASN A N 1
ATOM 629 C CA . ASN A 1 80 ? -11.026 -1.429 -13.598 1.00 92.56 80 ASN A CA 1
ATOM 630 C C . ASN A 1 80 ? -9.692 -0.757 -13.970 1.00 92.56 80 ASN A C 1
ATOM 632 O O . ASN A 1 80 ? -9.562 -0.219 -15.066 1.00 92.56 80 ASN A O 1
ATOM 636 N N . GLY A 1 81 ? -8.710 -0.759 -13.063 1.00 90.31 81 GLY A N 1
ATOM 637 C CA . GLY A 1 81 ? -7.406 -0.130 -13.253 1.00 90.31 81 GLY A CA 1
ATOM 638 C C . GLY A 1 81 ? -7.365 1.372 -12.965 1.00 90.31 81 GLY A C 1
ATOM 639 O O . GLY A 1 81 ? -6.339 1.992 -13.231 1.00 90.31 81 GLY A O 1
ATOM 640 N N . ASN A 1 82 ? -8.426 1.968 -12.410 1.00 93.75 82 ASN A N 1
ATOM 641 C CA . ASN A 1 82 ? -8.391 3.372 -11.994 1.00 93.75 82 ASN A CA 1
ATOM 642 C C . ASN A 1 82 ? -7.592 3.504 -10.697 1.00 93.75 82 ASN A C 1
ATOM 644 O O . ASN A 1 82 ? -7.854 2.773 -9.738 1.00 93.75 82 ASN A O 1
ATOM 648 N N . THR A 1 83 ? -6.677 4.469 -10.652 1.00 95.06 83 THR A N 1
ATOM 649 C CA . THR A 1 83 ? -5.918 4.810 -9.447 1.00 95.06 83 THR A CA 1
ATOM 650 C C . THR A 1 83 ? -6.833 5.436 -8.397 1.00 95.06 83 THR A C 1
ATOM 652 O O . THR A 1 83 ? -7.563 6.384 -8.679 1.00 95.06 83 THR A O 1
ATOM 655 N N . LEU A 1 84 ? -6.792 4.877 -7.194 1.00 94.62 84 LEU A N 1
ATOM 656 C CA . LEU A 1 84 ? -7.454 5.366 -5.991 1.00 94.62 84 LEU A CA 1
ATOM 657 C C . LEU A 1 84 ? -6.495 6.226 -5.163 1.00 94.62 84 LEU A C 1
ATOM 659 O O . LEU A 1 84 ? -6.904 7.274 -4.678 1.00 94.62 84 LEU A O 1
ATOM 663 N N . ASP A 1 85 ? -5.239 5.788 -5.052 1.00 95.88 85 ASP A N 1
ATOM 664 C CA . ASP A 1 85 ? -4.158 6.472 -4.339 1.00 95.88 85 ASP A CA 1
ATOM 66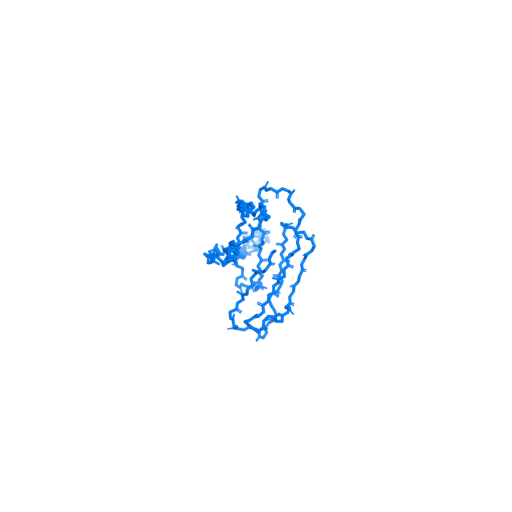5 C C . ASP A 1 85 ? -2.787 6.039 -4.898 1.00 95.88 85 ASP A C 1
ATOM 667 O O . ASP A 1 85 ? -2.703 5.054 -5.644 1.00 95.88 85 ASP A O 1
ATOM 671 N N . TYR A 1 86 ? -1.714 6.769 -4.593 1.00 95.50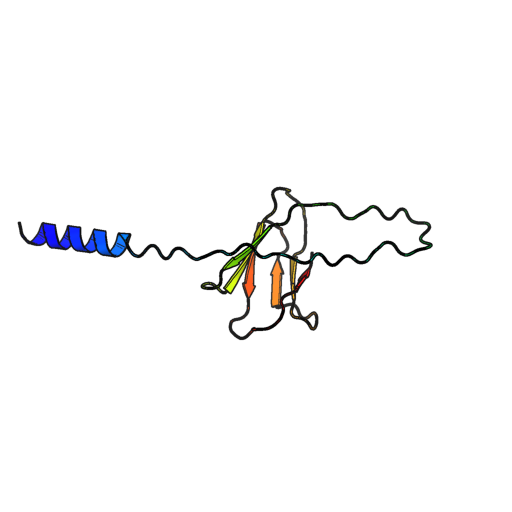 86 TYR A N 1
ATOM 672 C CA . TYR A 1 86 ? -0.371 6.469 -5.090 1.00 95.50 86 TYR A CA 1
ATOM 673 C C . TYR A 1 86 ? 0.749 7.003 -4.190 1.00 95.50 86 TYR A C 1
ATOM 675 O O . TYR A 1 86 ? 0.587 7.968 -3.451 1.00 95.50 86 TYR A O 1
ATOM 683 N N . SER A 1 87 ? 1.936 6.413 -4.324 1.00 94.31 87 SER A N 1
ATOM 684 C CA . SER A 1 87 ? 3.158 6.909 -3.693 1.00 94.31 87 SER A CA 1
ATOM 685 C C . SER A 1 87 ? 4.370 6.718 -4.600 1.00 94.31 87 SER A C 1
ATOM 687 O O . SER A 1 87 ? 4.426 5.805 -5.424 1.00 94.31 87 SER A O 1
ATOM 689 N N . HIS A 1 88 ? 5.355 7.600 -4.451 1.00 91.19 88 HIS A N 1
ATOM 690 C CA . HIS A 1 88 ? 6.628 7.552 -5.175 1.00 91.19 88 HIS A CA 1
ATOM 691 C C . HIS A 1 88 ? 7.732 6.809 -4.410 1.00 91.19 88 HIS A C 1
ATOM 693 O O . HIS A 1 88 ? 8.892 6.854 -4.814 1.00 91.19 88 HIS A O 1
ATOM 699 N N . CYS A 1 89 ? 7.399 6.172 -3.288 1.00 88.50 89 CYS A N 1
ATOM 700 C CA . CYS A 1 89 ? 8.345 5.401 -2.498 1.00 88.50 89 CYS A CA 1
ATOM 701 C C . CYS A 1 89 ? 7.689 4.167 -1.869 1.00 88.50 89 CYS A C 1
ATOM 703 O O . CYS A 1 89 ? 6.484 4.134 -1.617 1.00 88.50 89 CYS A O 1
ATOM 705 N N . ILE A 1 90 ? 8.514 3.152 -1.598 1.00 88.12 90 ILE A N 1
ATOM 706 C CA . ILE A 1 90 ? 8.156 2.042 -0.707 1.00 88.12 90 ILE A CA 1
ATOM 707 C C . ILE A 1 90 ? 8.181 2.508 0.756 1.00 88.12 90 ILE A C 1
ATOM 709 O O . ILE A 1 90 ? 8.656 3.609 1.034 1.00 88.12 90 ILE A O 1
ATOM 713 N N . ASN A 1 91 ? 7.713 1.678 1.694 1.00 90.88 91 ASN A N 1
ATOM 714 C CA . ASN A 1 91 ? 7.603 2.041 3.115 1.00 90.88 91 ASN A CA 1
ATOM 715 C C . ASN A 1 91 ? 6.649 3.222 3.316 1.00 90.88 91 ASN A C 1
ATOM 717 O O . ASN A 1 91 ? 7.017 4.277 3.828 1.00 90.88 91 ASN A O 1
ATOM 721 N N . THR A 1 92 ? 5.418 3.042 2.848 1.00 93.75 92 THR A N 1
ATOM 722 C CA . THR A 1 92 ? 4.402 4.090 2.782 1.00 93.75 92 THR A CA 1
ATOM 723 C C . THR A 1 92 ? 3.040 3.553 3.209 1.00 93.75 92 THR A C 1
ATOM 725 O O . THR A 1 92 ? 2.844 2.341 3.318 1.00 93.75 92 THR A O 1
ATOM 728 N N . VAL A 1 93 ? 2.102 4.466 3.436 1.00 95.38 93 VAL A N 1
ATOM 729 C CA . VAL A 1 93 ? 0.714 4.160 3.777 1.00 95.38 93 VAL A CA 1
ATOM 730 C C . VAL A 1 93 ? -0.176 4.829 2.740 1.00 95.38 93 VAL A C 1
ATOM 732 O O . VAL A 1 93 ? 0.012 6.008 2.452 1.00 95.38 93 VAL A O 1
ATOM 735 N N . LEU A 1 94 ? -1.105 4.061 2.175 1.00 95.62 94 LEU A N 1
ATOM 736 C CA . LEU A 1 94 ? -2.079 4.523 1.188 1.00 95.62 94 LEU A CA 1
ATOM 737 C C . LEU A 1 94 ? -3.494 4.419 1.758 1.00 95.62 94 LEU A C 1
ATOM 739 O O . LEU A 1 94 ? -3.831 3.436 2.424 1.00 95.62 94 LEU A O 1
ATOM 743 N N . ASP A 1 95 ? -4.328 5.409 1.461 1.00 94.88 95 ASP A N 1
ATOM 744 C CA . ASP A 1 95 ? -5.707 5.487 1.937 1.00 94.88 95 ASP A CA 1
ATOM 745 C C . ASP A 1 95 ? -6.673 4.809 0.953 1.00 94.88 95 ASP A C 1
ATOM 747 O O . ASP A 1 95 ? -6.632 5.018 -0.263 1.00 94.88 95 ASP A O 1
ATOM 751 N N . ILE A 1 96 ? -7.623 4.028 1.476 1.00 92.56 96 ILE A N 1
ATOM 752 C CA . ILE A 1 96 ? -8.729 3.492 0.678 1.00 92.56 96 ILE A CA 1
ATOM 753 C C . ILE A 1 96 ? -9.923 4.443 0.791 1.00 92.56 96 ILE A C 1
ATOM 755 O O . ILE A 1 96 ? -10.472 4.611 1.885 1.00 92.56 96 ILE A O 1
ATOM 759 N N . PRO A 1 97 ? -10.436 4.992 -0.328 1.00 91.75 97 PRO A N 1
ATOM 760 C CA . PRO A 1 97 ? -11.581 5.895 -0.299 1.00 91.75 97 PRO A CA 1
ATOM 761 C C . PRO A 1 97 ? -12.776 5.291 0.445 1.00 91.75 97 PRO A C 1
ATOM 763 O O . PRO A 1 97 ? -13.184 4.173 0.141 1.00 91.75 97 PRO A O 1
ATOM 766 N N . TYR A 1 98 ? -13.399 6.050 1.354 1.00 85.06 98 TYR A N 1
ATOM 767 C CA . TYR A 1 98 ? -14.444 5.568 2.279 1.00 85.06 98 TYR A CA 1
ATOM 768 C C . TYR A 1 98 ? -15.647 4.863 1.613 1.00 85.06 98 TYR A C 1
ATOM 770 O O . TYR A 1 98 ? -16.364 4.084 2.234 1.00 85.06 98 TYR A O 1
ATOM 778 N N . ARG A 1 99 ? -15.912 5.112 0.331 1.00 84.12 99 ARG A N 1
ATOM 779 C CA . ARG A 1 99 ? -17.028 4.476 -0.393 1.00 84.12 99 ARG A CA 1
ATOM 780 C C . ARG A 1 99 ? -16.616 3.267 -1.227 1.00 84.12 99 ARG A C 1
ATOM 782 O O . ARG A 1 99 ? -17.457 2.691 -1.907 1.00 84.12 99 ARG A O 1
ATOM 789 N N . TYR A 1 100 ? -15.342 2.897 -1.204 1.00 88.50 100 TYR A N 1
ATOM 790 C CA . TYR A 1 100 ? -14.835 1.770 -1.967 1.00 88.50 100 TYR A CA 1
ATOM 791 C C . TYR A 1 100 ? -15.014 0.459 -1.193 1.00 88.50 100 TYR A C 1
ATOM 793 O O . TYR A 1 100 ? -14.675 0.389 -0.016 1.00 88.50 100 TYR A O 1
ATOM 801 N N . SER A 1 101 ? -15.546 -0.574 -1.843 1.00 85.44 101 SER A N 1
ATOM 802 C CA . SER A 1 101 ? -15.769 -1.906 -1.249 1.00 85.44 101 SER A CA 1
ATOM 803 C C . SER A 1 101 ? -15.427 -3.052 -2.212 1.00 85.44 101 SER A C 1
ATOM 805 O O . SER A 1 101 ? -15.923 -4.167 -2.070 1.00 85.44 101 SER A O 1
ATOM 807 N N . GLY A 1 102 ? -14.609 -2.774 -3.230 1.00 89.06 102 GLY A N 1
ATOM 808 C CA . GLY A 1 102 ? -14.234 -3.741 -4.262 1.00 89.06 102 GLY A CA 1
ATOM 809 C C . GLY A 1 102 ? -12.852 -4.355 -4.056 1.00 89.06 102 GLY A C 1
ATOM 810 O O . GLY A 1 102 ? -12.151 -4.065 -3.090 1.00 89.06 102 GLY A O 1
ATOM 811 N N . ILE A 1 103 ? -12.431 -5.166 -5.029 1.00 89.69 103 ILE A N 1
ATOM 812 C CA . ILE A 1 103 ? -11.067 -5.706 -5.084 1.00 89.69 103 ILE A CA 1
ATOM 813 C C . ILE A 1 103 ? -10.079 -4.560 -5.284 1.00 89.69 103 ILE A C 1
ATOM 815 O O . ILE A 1 103 ? -10.250 -3.732 -6.180 1.00 89.69 103 ILE A O 1
ATOM 819 N N . ILE A 1 104 ? -9.042 -4.529 -4.458 1.00 90.88 104 ILE A N 1
ATOM 820 C CA . ILE A 1 104 ? -7.943 -3.578 -4.565 1.00 90.88 104 ILE A CA 1
ATOM 821 C C . ILE A 1 104 ? -6.758 -4.289 -5.203 1.00 90.88 104 ILE A C 1
ATOM 823 O O . ILE A 1 104 ? -6.422 -5.411 -4.834 1.00 90.88 104 ILE A O 1
ATOM 827 N N . ILE A 1 105 ? -6.132 -3.624 -6.164 1.00 91.38 105 ILE A N 1
ATOM 828 C CA . ILE A 1 105 ? -4.935 -4.099 -6.843 1.00 91.38 105 ILE A CA 1
ATOM 829 C C . ILE A 1 105 ? -3.801 -3.151 -6.473 1.00 91.38 105 ILE A C 1
ATOM 831 O O . ILE A 1 105 ? -3.859 -1.967 -6.797 1.00 91.38 105 ILE A O 1
ATOM 835 N N . LEU A 1 106 ? -2.763 -3.674 -5.825 1.00 90.06 106 LEU A N 1
ATOM 836 C CA . LEU A 1 106 ? -1.506 -2.955 -5.653 1.00 90.06 106 LEU A CA 1
ATOM 837 C C . LEU A 1 106 ? -0.628 -3.194 -6.887 1.00 90.06 106 LEU A C 1
ATOM 839 O O . LEU A 1 106 ? -0.295 -4.338 -7.204 1.00 90.06 106 LEU A O 1
ATOM 843 N N . ARG A 1 107 ? -0.261 -2.120 -7.588 1.00 89.50 107 ARG A N 1
ATOM 844 C CA . ARG A 1 107 ? 0.665 -2.148 -8.727 1.00 89.50 107 ARG A CA 1
ATOM 845 C C . ARG A 1 107 ? 1.973 -1.459 -8.343 1.00 89.50 107 ARG A C 1
ATOM 847 O O . ARG A 1 107 ? 1.941 -0.392 -7.736 1.00 89.50 107 ARG A O 1
ATOM 854 N N . ILE A 1 108 ? 3.087 -2.095 -8.700 1.00 83.06 108 ILE A N 1
ATOM 855 C CA . ILE A 1 108 ? 4.473 -1.716 -8.383 1.00 83.06 108 ILE A CA 1
ATOM 856 C C . ILE A 1 108 ? 5.282 -1.729 -9.676 1.00 83.06 108 ILE A C 1
ATOM 858 O O . ILE A 1 108 ? 5.022 -2.653 -10.486 1.00 83.06 108 ILE A O 1
#

Sequence (108 aa):
MKKLHLLVGVFIFIGCLQVHAE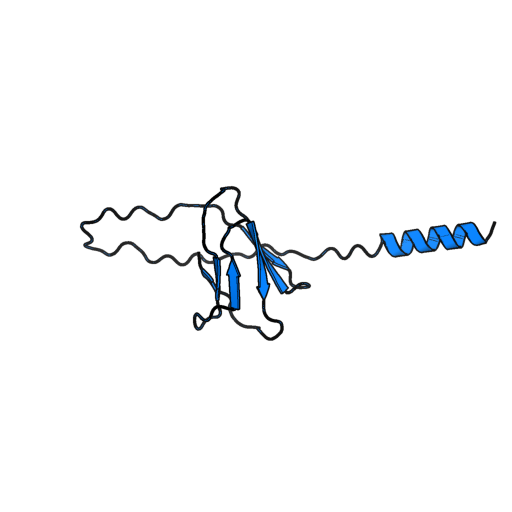KNRVAMEKWQTGNVVGSTTVCRSPMRNSIDVYYDDELRQIEISSDVGVEVQLFLCNINGNTLDYSHCINTVLDIPYRYSGIIILRI

Organism: NCBI:txid165179